Protein AF-A0AAN7ZZ40-F1 (afdb_monomer)

Solvent-accessible surface area (backbone atoms only — not comparable to full-atom values): 10296 Å² total; per-residue (Å²): 140,83,84,83,82,80,82,80,81,88,76,92,77,90,77,89,80,88,89,86,89,84,90,88,88,93,82,86,87,86,84,88,85,86,69,95,76,79,75,85,77,82,70,74,77,76,71,78,56,63,68,70,60,44,82,35,76,68,32,42,53,50,50,56,53,45,51,53,36,37,75,71,67,75,46,57,69,73,56,49,53,54,51,52,55,50,46,38,56,46,53,59,51,48,47,68,72,72,56,79,85,50,74,47,75,50,60,44,80,71,51,74,50,78,57,95,69,31,39,37,39,34,31,31,60,30,39,38,34,36,64,86,79,63,49,73,51,76,42,69,66,47,78,49,79,45,68,74,81,77,78,74,82,84,131

Mean predicted aligned error: 14.81 Å

Secondary structure (DSSP, 8-state):
----------------------------SS--SS-TT-------------GGGGGSHHHHHHHHHHHHHHHTTSS-HHHHHHHHHHHHHHHHHHHHHH----EEEEEEEEEEEEETTEEEEEEEEEEEEETTT--EEEEEEEEEEEEPP-PPPP-

InterPro domains:
  IPR003194 Transcription initiation factor IIA, gamma subunit [PTHR10966] (49-152)
  IPR009083 Transcription factor IIA, alpha-helical domain [G3DSA:1.10.287.190] (45-100)
  IPR009088 Transcription factor IIA, beta-barrel [G3DSA:2.30.18.10] (101-154)
  IPR009088 Transcription factor IIA, beta-barrel [SSF50784] (98-150)
  IPR015871 Transcription initiation factor IIA, gamma subunit, C-terminal [PF02751] (106-149)
  IPR015871 Transcription initiation factor IIA, gamma subunit, C-terminal [cd10014] (103-150)
  IPR015872 Transcription initiation factor IIA, gamma subunit, N-terminal [PF02268] (49-95)
  IPR015872 Transcription initiation factor IIA, gamma subunit, N-terminal [cd10145] (50-95)

Foldseek 3Di:
DDDDPDDDFDDDDDDDDDDDDDDDDDDPDPDPDDDPPPDDDPPVPCPVQDLVCLPPPVNVVLLVVVVVCVVVVNDDPVVSVVVSVVVSVVVVVCCVPPPPKDKDKDFAWDDWDDDPQKIKTKTAFMWIATPPPRDIDTDGIDIDIDHDDDDDPDD

Organism: NCBI:txid574655

Nearest PDB structures (foldseek):
  7zwc-assembly1_V  TM=9.888E-01  e=1.581E-12  Homo sapiens
  5fmf-assembly1_O  TM=9.760E-01  e=1.152E-11  Saccharomyces cerevisiae
  7oha-assembly1_M  TM=9.210E-01  e=2.941E-12  Saccharomyces cerevisiae
  6gym-assembly1_V  TM=9.704E-01  e=2.580E-11  Saccharomyces cerevisiae S288C
  5m4s-assembly1_A  TM=9.477E-01  e=1.378E-10  Homo sapiens

Structure (mmCIF, N/CA/C/O backbone):
data_AF-A0AAN7ZZ40-F1
#
_entry.id   AF-A0AAN7ZZ40-F1
#
loop_
_atom_site.group_PDB
_atom_site.id
_atom_site.type_symbol
_atom_site.label_atom_id
_atom_site.label_alt_id
_atom_site.label_comp_id
_atom_site.label_asym_id
_atom_site.label_entity_id
_atom_site.label_seq_id
_atom_site.pdbx_PDB_ins_code
_atom_site.Cartn_x
_atom_site.Cartn_y
_atom_site.Cartn_z
_atom_site.occupancy
_atom_site.B_iso_or_equiv
_atom_site.auth_seq_id
_atom_site.auth_comp_id
_atom_site.auth_asym_id
_atom_site.auth_atom_id
_atom_site.pdbx_PDB_model_num
ATOM 1 N N . MET A 1 1 ? 3.151 -7.382 -39.491 1.00 32.84 1 MET A N 1
ATOM 2 C CA . MET A 1 1 ? 4.551 -7.0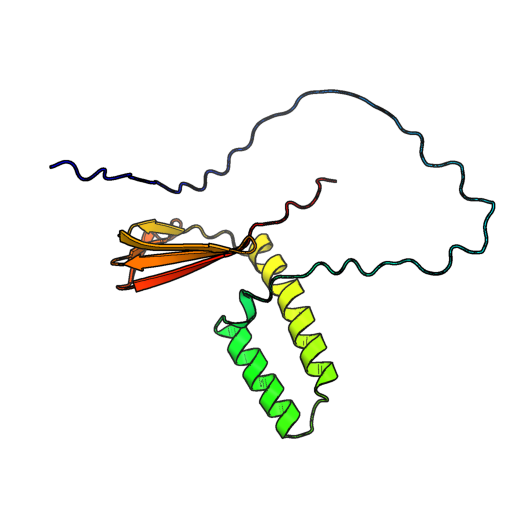16 -39.176 1.00 32.84 1 MET A CA 1
ATOM 3 C C . MET A 1 1 ? 4.565 -5.642 -38.528 1.00 32.84 1 MET A C 1
ATOM 5 O O . MET A 1 1 ? 3.748 -4.818 -38.912 1.00 32.84 1 MET A O 1
ATOM 9 N N . SER A 1 2 ? 5.487 -5.457 -37.579 1.00 24.80 2 SER A N 1
ATOM 10 C CA . SER A 1 2 ? 5.754 -4.272 -36.743 1.00 24.80 2 SER A CA 1
ATOM 11 C C . SER A 1 2 ? 4.953 -4.165 -35.442 1.00 24.80 2 SER A C 1
ATOM 13 O O . SER A 1 2 ? 3.962 -3.451 -35.340 1.00 24.80 2 SER A O 1
ATOM 15 N N . ALA A 1 3 ? 5.449 -4.876 -34.424 1.00 26.08 3 ALA A N 1
ATOM 16 C CA . ALA A 1 3 ? 5.216 -4.547 -33.024 1.00 26.08 3 ALA A CA 1
ATOM 17 C C . ALA A 1 3 ? 6.083 -3.331 -32.661 1.00 26.08 3 ALA A C 1
ATOM 19 O O . ALA A 1 3 ? 7.304 -3.365 -32.821 1.00 26.08 3 ALA A O 1
ATOM 20 N N . VAL A 1 4 ? 5.451 -2.253 -32.200 1.00 26.00 4 VAL A N 1
ATOM 21 C CA . VAL A 1 4 ? 6.141 -1.095 -31.623 1.00 26.00 4 VAL A CA 1
ATOM 22 C C . VAL A 1 4 ? 6.429 -1.429 -30.161 1.00 26.00 4 VAL A C 1
ATOM 24 O O . VAL A 1 4 ? 5.556 -1.333 -29.303 1.00 26.00 4 VAL A O 1
ATOM 27 N N . THR A 1 5 ? 7.650 -1.881 -29.882 1.00 30.62 5 THR A N 1
ATOM 28 C CA . THR A 1 5 ? 8.144 -2.074 -28.514 1.00 30.62 5 THR A CA 1
ATOM 29 C C . THR A 1 5 ? 8.561 -0.716 -27.955 1.00 30.62 5 THR A C 1
ATOM 31 O O . THR A 1 5 ? 9.693 -0.274 -28.152 1.00 30.62 5 THR A O 1
ATOM 34 N N . SER A 1 6 ? 7.647 -0.032 -27.270 1.00 29.17 6 SER A N 1
ATOM 35 C CA . SER A 1 6 ? 7.977 1.174 -26.505 1.00 29.17 6 SER A CA 1
ATOM 36 C C . SER A 1 6 ? 8.662 0.773 -25.200 1.00 29.17 6 SER A C 1
ATOM 38 O O . SER A 1 6 ? 8.032 0.283 -24.266 1.00 29.17 6 SER A O 1
ATOM 40 N N . ASN A 1 7 ? 9.980 0.949 -25.157 1.00 25.70 7 ASN A N 1
ATOM 41 C CA . ASN A 1 7 ? 10.806 0.735 -23.976 1.00 25.70 7 ASN A CA 1
ATOM 42 C C . ASN A 1 7 ? 10.696 1.983 -23.078 1.00 25.70 7 ASN A C 1
ATOM 44 O O . ASN A 1 7 ? 11.373 2.981 -23.321 1.00 25.70 7 ASN A O 1
ATOM 48 N N . THR A 1 8 ? 9.819 1.969 -22.072 1.00 29.05 8 THR A N 1
ATOM 49 C CA . THR A 1 8 ? 9.711 3.077 -21.108 1.00 29.05 8 THR A CA 1
ATOM 50 C C . THR A 1 8 ? 10.537 2.759 -19.865 1.00 29.05 8 THR A C 1
ATOM 52 O O . THR A 1 8 ? 10.114 2.018 -18.982 1.00 29.05 8 THR A O 1
ATOM 55 N N . THR A 1 9 ? 11.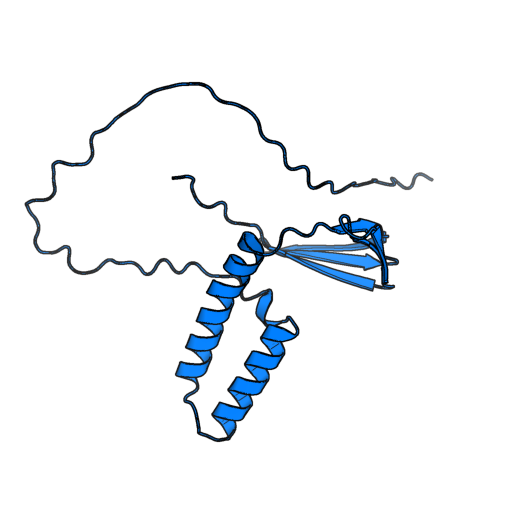740 3.328 -19.807 1.00 24.27 9 THR A N 1
ATOM 56 C CA . THR A 1 9 ? 12.583 3.350 -18.607 1.00 24.27 9 THR A CA 1
ATOM 57 C C . THR A 1 9 ? 12.040 4.406 -17.646 1.00 24.27 9 THR A C 1
ATOM 59 O O . THR A 1 9 ? 12.105 5.596 -17.942 1.00 24.27 9 THR A O 1
ATOM 62 N N . ILE A 1 10 ? 11.516 3.990 -16.492 1.00 30.69 10 ILE A N 1
ATOM 63 C CA . ILE A 1 10 ? 11.193 4.909 -15.394 1.00 30.69 10 ILE A CA 1
ATOM 64 C C . ILE A 1 10 ? 12.446 5.021 -14.522 1.00 30.69 10 ILE A C 1
ATOM 66 O O . ILE A 1 10 ? 12.765 4.117 -13.753 1.00 30.69 10 ILE A O 1
ATOM 70 N N . THR A 1 11 ? 13.184 6.116 -14.689 1.00 25.45 11 THR A N 1
ATOM 71 C CA . THR A 1 11 ? 14.347 6.471 -13.863 1.00 25.45 11 THR A CA 1
ATOM 72 C C . THR A 1 11 ? 13.936 7.580 -12.904 1.00 25.45 11 THR A C 1
ATOM 74 O O . THR A 1 11 ? 13.571 8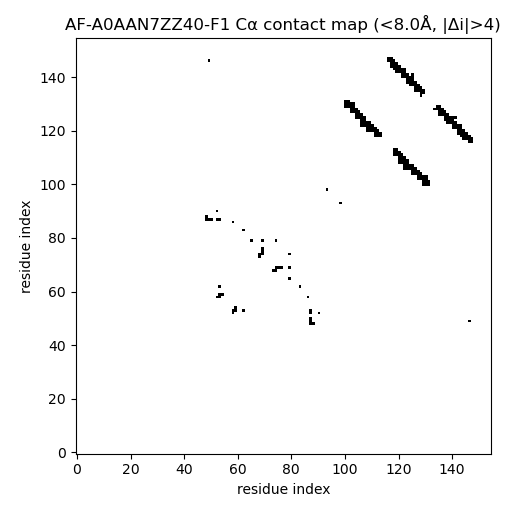.666 -13.346 1.00 25.45 11 THR A O 1
ATOM 77 N N . SER A 1 12 ? 14.004 7.334 -11.596 1.00 25.95 12 SER A N 1
ATOM 78 C CA . SER A 1 12 ? 13.902 8.393 -10.587 1.00 25.95 12 SER A CA 1
ATOM 79 C C . SER A 1 12 ? 15.277 9.032 -10.410 1.00 25.95 12 SER A C 1
ATOM 81 O O . SER A 1 12 ? 16.127 8.512 -9.687 1.00 25.95 12 SER A O 1
ATOM 83 N N . THR A 1 13 ? 15.513 10.142 -11.104 1.00 26.33 13 THR A N 1
ATOM 84 C CA . THR A 1 13 ? 16.747 10.923 -10.978 1.00 26.33 13 THR A CA 1
ATOM 85 C C . THR A 1 13 ? 16.510 12.068 -9.998 1.00 26.33 13 THR A C 1
ATOM 87 O O . THR A 1 13 ? 15.728 12.972 -10.269 1.00 26.33 13 THR A O 1
ATOM 90 N N . SER A 1 14 ? 17.188 12.037 -8.852 1.00 37.28 14 SER A N 1
ATOM 91 C CA . SER A 1 14 ? 17.341 13.197 -7.974 1.00 37.28 14 SER A CA 1
ATOM 92 C C . SER A 1 14 ? 18.378 14.134 -8.595 1.00 37.28 14 SER A C 1
ATOM 94 O O . SER A 1 14 ? 19.558 13.779 -8.639 1.00 37.28 14 SER A O 1
ATOM 96 N N . ALA A 1 15 ? 17.959 15.297 -9.089 1.00 28.67 15 ALA A N 1
ATOM 97 C CA . ALA A 1 15 ? 18.863 16.314 -9.614 1.00 28.67 15 ALA A CA 1
ATOM 98 C C . ALA A 1 15 ? 18.673 17.631 -8.853 1.00 28.67 15 ALA A C 1
ATOM 100 O O . ALA A 1 15 ? 17.605 18.234 -8.880 1.00 28.67 15 ALA A O 1
ATOM 101 N N . ALA A 1 16 ? 19.739 18.035 -8.166 1.00 30.39 16 ALA A N 1
ATOM 102 C CA . ALA A 1 16 ? 19.963 19.379 -7.665 1.00 30.39 16 ALA A CA 1
ATOM 103 C C . ALA A 1 16 ? 20.441 20.290 -8.814 1.00 30.39 16 ALA A C 1
ATOM 105 O O . ALA A 1 16 ? 21.284 19.868 -9.605 1.00 30.39 16 ALA A O 1
ATOM 106 N N . ALA A 1 17 ? 19.942 21.528 -8.879 1.00 27.30 17 ALA A N 1
ATOM 107 C CA . ALA A 1 17 ? 20.514 22.652 -9.635 1.00 27.30 17 ALA A CA 1
ATOM 108 C C . ALA A 1 17 ? 19.975 23.959 -9.008 1.00 27.30 17 ALA A C 1
ATOM 110 O O . ALA A 1 17 ? 18.766 24.122 -8.910 1.00 27.30 17 ALA A O 1
ATOM 111 N N . THR A 1 18 ? 20.788 24.712 -8.262 1.00 25.30 18 THR A N 1
ATOM 112 C CA . THR A 1 18 ? 21.581 25.898 -8.671 1.00 25.30 18 THR A CA 1
ATOM 113 C C . THR A 1 18 ? 20.749 27.183 -8.823 1.00 25.30 18 THR A C 1
ATOM 115 O O . THR A 1 18 ? 19.817 27.252 -9.612 1.00 25.30 18 THR A O 1
ATOM 118 N N . ALA A 1 19 ? 21.137 28.189 -8.032 1.00 28.61 19 ALA A N 1
ATOM 119 C CA . ALA A 1 19 ? 20.541 29.513 -7.829 1.00 28.61 19 ALA A CA 1
ATOM 120 C C . ALA A 1 19 ? 20.573 30.463 -9.046 1.00 28.61 19 ALA A C 1
ATOM 122 O O . ALA A 1 19 ? 21.521 30.371 -9.822 1.00 28.61 19 ALA A O 1
ATOM 123 N N . LEU A 1 20 ? 19.624 31.421 -9.123 1.00 24.30 20 LEU A N 1
ATOM 124 C CA . LEU A 1 20 ? 19.858 32.885 -9.240 1.00 24.30 20 LEU A CA 1
ATOM 125 C C . LEU A 1 20 ? 18.541 33.719 -9.329 1.00 24.30 20 LEU A C 1
ATOM 127 O O . LEU A 1 20 ? 17.686 33.425 -10.155 1.00 24.30 20 LEU A O 1
ATOM 131 N N . ASP A 1 21 ? 18.465 34.774 -8.501 1.00 24.72 21 ASP A N 1
ATOM 132 C CA . ASP A 1 21 ? 17.850 36.120 -8.649 1.00 24.72 21 ASP A CA 1
ATOM 133 C C . ASP A 1 21 ? 16.358 36.384 -9.005 1.00 24.72 21 ASP A C 1
ATOM 135 O O . ASP A 1 21 ? 15.906 36.147 -10.120 1.00 24.72 21 ASP A O 1
ATOM 139 N N . ALA A 1 22 ? 15.651 37.080 -8.083 1.00 28.42 22 ALA A N 1
ATOM 140 C CA . ALA A 1 22 ? 15.204 38.498 -8.194 1.00 28.42 22 ALA A CA 1
ATOM 141 C C . ALA A 1 22 ? 13.760 38.834 -7.695 1.00 28.42 22 ALA A C 1
ATOM 143 O O . ALA A 1 22 ? 12.773 38.553 -8.360 1.00 28.42 22 ALA A O 1
ATOM 144 N N . VAL A 1 23 ? 13.702 39.559 -6.559 1.00 31.58 23 VAL A N 1
ATOM 145 C CA . VAL A 1 23 ? 12.862 40.741 -6.197 1.00 31.58 23 VAL A CA 1
ATOM 146 C C . VAL A 1 23 ? 11.319 40.717 -6.347 1.00 31.58 23 VAL A C 1
ATOM 148 O O . VAL A 1 23 ? 10.800 40.740 -7.456 1.00 31.58 23 VAL A O 1
ATOM 151 N N . GLY A 1 24 ? 10.591 40.964 -5.235 1.00 26.64 24 GLY A N 1
ATOM 152 C CA . GLY A 1 24 ? 9.354 41.773 -5.289 1.00 26.64 24 GLY A CA 1
ATOM 153 C C . GLY A 1 24 ? 8.274 41.600 -4.201 1.00 26.64 24 GLY A C 1
ATOM 154 O O . GLY A 1 24 ? 7.468 40.685 -4.271 1.00 26.64 24 GLY A O 1
ATOM 155 N N . SER A 1 25 ? 8.145 42.628 -3.349 1.00 28.70 25 SER A N 1
ATOM 156 C CA . SER A 1 25 ? 6.895 43.161 -2.754 1.00 28.70 25 SER A CA 1
ATOM 157 C C . SER A 1 25 ? 6.386 42.647 -1.389 1.00 28.70 25 SER A C 1
ATOM 159 O O . SER A 1 25 ? 5.617 41.697 -1.268 1.00 28.70 25 SER A O 1
ATOM 161 N N . THR A 1 26 ? 6.737 43.404 -0.344 1.00 36.22 26 THR A N 1
ATOM 162 C CA . THR A 1 26 ? 6.158 43.409 1.009 1.00 36.22 26 THR A CA 1
ATOM 163 C C . THR A 1 26 ? 5.024 44.445 1.094 1.00 36.22 26 THR A C 1
ATOM 165 O O . THR A 1 26 ? 5.309 45.638 1.200 1.00 36.22 26 THR A O 1
ATOM 168 N N . ALA A 1 27 ? 3.749 44.039 1.048 1.00 32.66 27 ALA A N 1
ATOM 169 C CA . ALA A 1 27 ? 2.629 44.999 1.099 1.00 32.66 27 ALA A CA 1
ATOM 170 C C . ALA A 1 27 ? 1.340 44.509 1.798 1.00 32.66 27 ALA A C 1
ATOM 172 O O . ALA A 1 27 ? 0.277 45.064 1.551 1.00 32.66 27 ALA A O 1
ATOM 173 N N . ALA A 1 28 ? 1.389 43.502 2.679 1.00 35.22 28 ALA A N 1
ATOM 174 C CA . ALA A 1 28 ? 0.164 42.907 3.247 1.00 35.22 28 ALA A CA 1
ATOM 175 C C . ALA A 1 28 ? 0.068 42.907 4.787 1.00 35.22 28 ALA A C 1
ATOM 177 O O . ALA A 1 28 ? -0.607 42.051 5.348 1.00 35.22 28 ALA A O 1
ATOM 178 N N . LEU A 1 29 ? 0.735 43.832 5.493 1.00 38.28 29 LEU A N 1
ATOM 179 C CA . LEU A 1 29 ? 0.788 43.814 6.969 1.00 38.28 29 LEU A CA 1
ATOM 180 C C . LEU A 1 29 ? 0.082 44.972 7.699 1.00 38.28 29 LEU A C 1
ATOM 182 O O . LEU A 1 29 ? 0.249 45.078 8.909 1.00 38.28 29 LEU A O 1
ATOM 186 N N . VAL A 1 30 ? -0.711 45.833 7.043 1.00 42.34 30 VAL A N 1
ATOM 187 C CA . VAL A 1 30 ?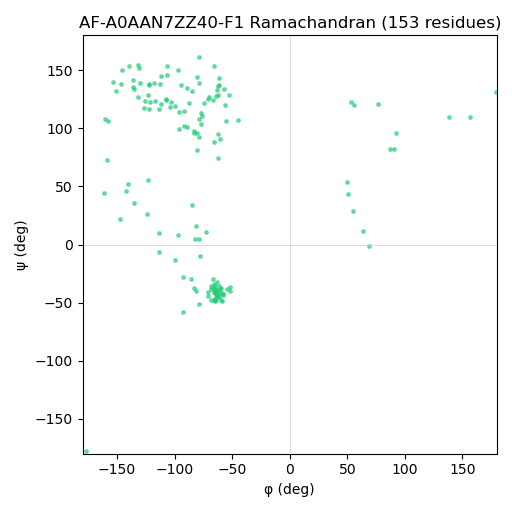 -1.210 47.058 7.720 1.00 42.34 30 VAL A CA 1
ATOM 188 C C . VAL A 1 30 ? -2.697 47.377 7.522 1.00 42.34 30 VAL A C 1
ATOM 190 O O . VAL A 1 30 ? -3.052 48.546 7.478 1.00 42.34 30 VAL A O 1
ATOM 193 N N . ASP A 1 31 ? -3.598 46.390 7.455 1.00 33.72 31 ASP A N 1
ATOM 194 C CA . ASP A 1 31 ? -5.040 46.725 7.441 1.00 33.72 31 ASP A CA 1
ATOM 195 C C . ASP A 1 31 ? -5.944 45.763 8.228 1.00 33.72 31 ASP A C 1
ATOM 197 O O . ASP A 1 31 ? -6.988 45.311 7.768 1.00 33.72 31 ASP A O 1
ATOM 201 N N . THR A 1 32 ? -5.539 45.399 9.448 1.00 43.69 32 THR A N 1
ATOM 202 C CA . THR A 1 32 ? -6.319 44.487 10.311 1.00 43.69 32 THR A CA 1
ATOM 203 C C . THR A 1 32 ? -6.652 45.101 11.667 1.00 43.69 32 THR A C 1
ATOM 205 O O . THR A 1 32 ? -6.357 44.521 12.707 1.00 43.69 32 THR A O 1
ATOM 208 N N . LEU A 1 33 ? -7.292 46.273 11.679 1.00 38.81 33 LEU A N 1
ATOM 209 C CA . LEU A 1 33 ? -7.896 46.839 12.894 1.00 38.81 33 LEU A CA 1
ATOM 210 C C . LEU A 1 33 ? -9.245 47.523 12.622 1.00 38.81 33 LEU A C 1
ATOM 212 O O . LEU A 1 33 ? -9.424 48.663 13.022 1.00 38.81 33 LEU A O 1
ATOM 216 N N . GLN A 1 34 ? -10.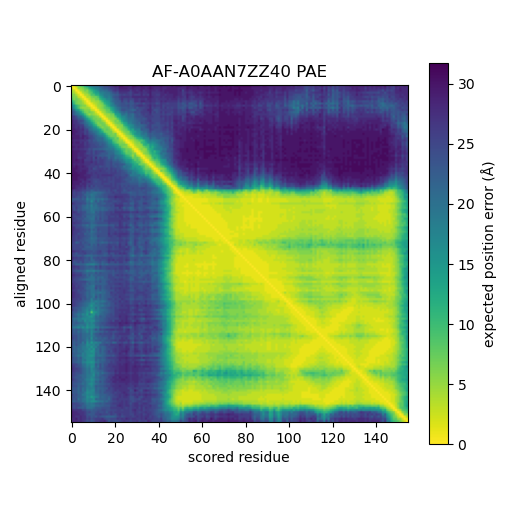206 46.851 11.969 1.00 38.78 34 GLN A N 1
ATOM 217 C CA . GLN A 1 34 ? -11.588 47.368 11.920 1.00 38.78 34 GLN A CA 1
ATOM 218 C C . GLN A 1 34 ? -12.670 46.325 11.546 1.00 38.78 34 GLN A C 1
ATOM 220 O O . GLN A 1 34 ? -13.546 46.629 10.743 1.00 38.78 34 GLN A O 1
ATOM 225 N N . ASN A 1 35 ? -12.672 45.092 12.083 1.00 38.66 35 ASN A N 1
ATOM 226 C CA . ASN A 1 35 ? -13.891 44.256 12.013 1.00 38.66 35 ASN A CA 1
ATOM 227 C C . ASN A 1 35 ? -13.933 43.107 13.051 1.00 38.66 35 ASN A C 1
ATOM 229 O O . ASN A 1 35 ? -13.230 42.111 12.879 1.00 38.66 35 ASN A O 1
ATOM 233 N N . PRO A 1 36 ? -14.779 43.170 14.098 1.00 39.00 36 PRO A N 1
ATOM 234 C CA . PRO A 1 36 ? -14.892 42.104 15.098 1.00 39.00 36 PRO A CA 1
ATOM 235 C C . PRO A 1 36 ? -15.775 40.905 14.680 1.00 39.00 36 PRO A C 1
ATOM 237 O O . PRO A 1 36 ? -16.129 40.093 15.528 1.00 39.00 36 PRO A O 1
ATOM 240 N N . SER A 1 37 ? -16.111 40.737 13.394 1.00 36.81 37 SER A N 1
ATOM 241 C CA . SER A 1 37 ? -16.862 39.565 12.892 1.00 36.81 37 SER A CA 1
ATOM 242 C C . SER A 1 37 ? -15.999 38.443 12.282 1.00 36.81 37 SER A C 1
ATOM 244 O O . SER A 1 37 ? -16.535 37.457 11.788 1.00 36.81 37 SER A O 1
ATOM 246 N N . ALA A 1 38 ? -14.667 38.513 12.385 1.00 36.53 38 ALA A N 1
ATOM 247 C CA . ALA A 1 38 ? -13.748 37.475 11.894 1.00 36.53 38 ALA A CA 1
ATOM 248 C C . ALA A 1 38 ? -13.506 36.317 12.893 1.00 36.53 38 ALA A C 1
A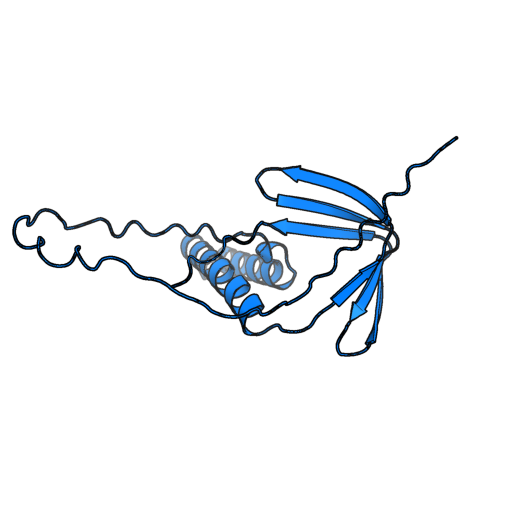TOM 250 O O . ALA A 1 38 ? -12.411 35.756 12.955 1.00 36.53 38 ALA A O 1
ATOM 251 N N . ILE A 1 39 ? -14.510 35.941 13.693 1.00 44.50 39 ILE A N 1
ATOM 252 C CA . ILE A 1 39 ? -14.475 34.672 14.431 1.00 44.50 39 ILE A CA 1
ATOM 253 C C . ILE A 1 39 ? -15.047 33.612 13.496 1.00 44.50 39 ILE A C 1
ATOM 255 O O . ILE A 1 39 ? -16.206 33.699 13.104 1.00 44.50 39 ILE A O 1
ATOM 259 N N . THR A 1 40 ? -14.254 32.579 13.215 1.00 43.72 40 THR A N 1
ATOM 260 C CA . THR A 1 40 ? -14.612 31.394 12.412 1.00 43.72 40 THR A CA 1
ATOM 261 C C . THR A 1 40 ? -14.327 31.534 10.922 1.00 43.72 40 THR A C 1
ATOM 263 O O . THR A 1 40 ? -15.224 31.755 10.123 1.00 43.72 40 THR A O 1
ATOM 266 N N . THR A 1 41 ? -13.075 31.293 10.533 1.00 34.94 41 THR A N 1
ATOM 267 C CA . THR A 1 41 ? -12.739 30.365 9.436 1.00 34.94 41 THR A CA 1
ATOM 268 C C . THR A 1 41 ? -11.282 29.937 9.623 1.00 34.94 41 THR A C 1
ATOM 270 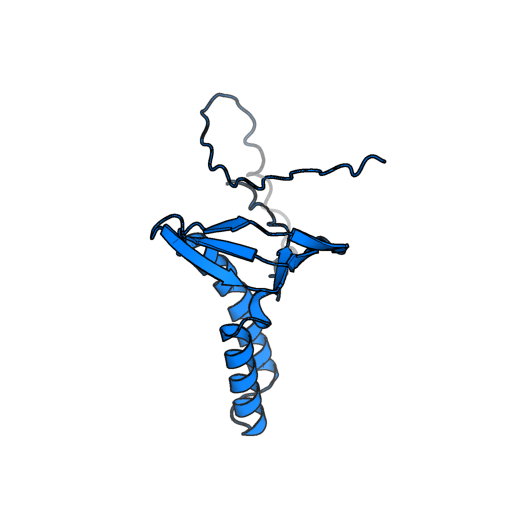O O . THR A 1 41 ? -10.389 30.333 8.886 1.00 34.94 41 THR A O 1
ATOM 273 N N . MET A 1 42 ? -11.020 29.089 10.621 1.00 35.81 42 MET A N 1
ATOM 274 C CA . MET A 1 42 ? -10.040 28.032 10.380 1.00 35.81 42 MET A CA 1
ATOM 275 C C . MET A 1 42 ? -10.807 26.959 9.622 1.00 35.81 42 MET A C 1
ATOM 277 O O . MET A 1 42 ? -11.345 26.027 10.216 1.00 35.81 42 MET A O 1
ATOM 281 N N . ALA A 1 43 ? -10.956 27.164 8.310 1.00 32.81 43 ALA A N 1
ATOM 282 C CA . ALA A 1 43 ? -11.305 26.076 7.421 1.00 32.81 43 ALA A CA 1
ATOM 283 C C . ALA A 1 43 ? -10.228 25.028 7.665 1.00 32.81 43 ALA A C 1
ATOM 285 O O . ALA A 1 43 ? -9.063 25.232 7.326 1.00 32.81 43 ALA A O 1
ATOM 286 N N . ASN A 1 44 ? -10.625 23.967 8.365 1.00 36.34 44 ASN A N 1
ATOM 287 C CA . ASN A 1 44 ? -9.885 22.734 8.463 1.00 36.34 44 ASN A CA 1
ATOM 288 C C . ASN A 1 44 ? -9.450 22.449 7.031 1.00 36.34 44 ASN A C 1
ATOM 290 O O . ASN A 1 44 ? -10.300 22.205 6.169 1.00 36.34 44 ASN A O 1
ATOM 294 N N . ALA A 1 45 ? -8.163 22.627 6.739 1.00 36.97 45 ALA A N 1
ATOM 295 C CA . ALA A 1 45 ? -7.632 22.154 5.488 1.00 36.97 45 ALA A CA 1
ATOM 296 C C . ALA A 1 45 ? -7.854 20.650 5.586 1.00 36.97 45 ALA A C 1
ATOM 298 O O . ALA A 1 45 ? -7.076 19.952 6.234 1.00 36.97 45 ALA A O 1
ATOM 299 N N . ASN A 1 46 ? -8.966 20.177 5.019 1.00 41.47 46 ASN A N 1
ATOM 300 C CA . ASN A 1 46 ? -9.180 18.792 4.662 1.00 41.47 46 ASN A CA 1
ATOM 301 C C . ASN A 1 46 ? -8.101 18.507 3.623 1.00 41.47 46 ASN A C 1
ATOM 303 O O . ASN A 1 46 ? -8.327 18.494 2.415 1.00 41.47 46 ASN A O 1
ATOM 307 N N . GLN A 1 47 ? -6.874 18.370 4.114 1.00 50.62 47 GLN A N 1
ATOM 308 C CA . GLN A 1 47 ? -5.834 17.632 3.462 1.00 50.62 47 GLN A CA 1
ATOM 309 C C . GLN A 1 47 ? -6.436 16.238 3.408 1.00 50.62 47 GLN A C 1
ATOM 311 O O . GLN A 1 47 ? -6.406 15.498 4.386 1.00 50.62 47 GLN A O 1
ATOM 316 N N . ASN A 1 48 ? -7.149 15.946 2.322 1.00 59.28 48 ASN A N 1
ATOM 317 C CA . ASN A 1 48 ? -7.636 14.610 2.046 1.00 59.28 48 ASN A CA 1
ATOM 318 C C . ASN A 1 48 ? -6.384 13.768 1.821 1.00 59.28 48 ASN A C 1
ATOM 320 O O . ASN A 1 48 ? -5.867 13.681 0.707 1.00 59.28 48 ASN A O 1
ATOM 324 N N . PHE A 1 49 ? -5.848 13.232 2.914 1.00 74.38 49 PHE A N 1
ATOM 325 C CA . PHE A 1 49 ? -4.798 12.238 2.867 1.00 74.38 49 PHE A CA 1
ATOM 326 C C . PHE A 1 49 ? -5.364 11.026 2.146 1.00 74.38 49 PHE A C 1
ATOM 328 O O . PHE A 1 49 ? -6.514 10.636 2.356 1.00 74.38 49 PHE A O 1
ATOM 335 N N . TYR A 1 50 ? -4.571 10.461 1.244 1.00 82.25 50 TYR A N 1
ATOM 336 C CA . TYR A 1 50 ? -4.997 9.267 0.542 1.00 82.25 50 TYR A CA 1
ATOM 337 C C . TYR A 1 50 ? -5.158 8.127 1.547 1.00 82.25 50 TYR A C 1
ATOM 339 O O . TYR A 1 50 ? -4.206 7.762 2.233 1.00 82.25 50 TYR A O 1
ATOM 347 N N . GLU A 1 51 ? -6.320 7.481 1.534 1.00 89.38 51 GLU A N 1
ATOM 348 C CA . GLU A 1 51 ? -6.563 6.235 2.274 1.00 89.38 51 GLU A CA 1
ATOM 349 C C . GLU A 1 51 ? -5.845 5.025 1.631 1.00 89.38 51 GLU A C 1
ATOM 351 O O . GLU A 1 51 ? -6.067 3.875 2.005 1.00 89.38 51 GLU A O 1
ATOM 356 N N . LEU A 1 52 ? -4.954 5.276 0.659 1.00 89.88 52 LEU A N 1
ATOM 357 C CA . LEU A 1 52 ? -4.186 4.280 -0.091 1.00 89.88 52 LEU A CA 1
ATOM 358 C C . LEU A 1 52 ? -3.449 3.302 0.831 1.00 89.88 52 LEU A C 1
ATOM 360 O O . LEU A 1 52 ? -3.389 2.107 0.555 1.00 89.88 52 LEU A O 1
ATOM 364 N N . TYR A 1 53 ? -2.890 3.801 1.935 1.00 93.38 53 TYR A N 1
ATOM 365 C CA . TYR A 1 53 ? -2.098 2.977 2.843 1.00 93.38 53 TYR A CA 1
ATOM 366 C C . TYR A 1 53 ? -2.947 2.087 3.756 1.00 93.38 53 TYR A C 1
ATOM 368 O O . TYR A 1 53 ? -2.397 1.182 4.384 1.00 93.38 53 TYR A O 1
ATOM 376 N N . ARG A 1 54 ? -4.274 2.262 3.810 1.00 94.69 54 ARG A N 1
ATOM 377 C CA . ARG A 1 54 ? -5.148 1.399 4.618 1.00 94.69 54 ARG A CA 1
ATOM 378 C C . ARG A 1 54 ? -5.194 -0.038 4.098 1.00 94.69 54 ARG A C 1
ATOM 380 O O . ARG A 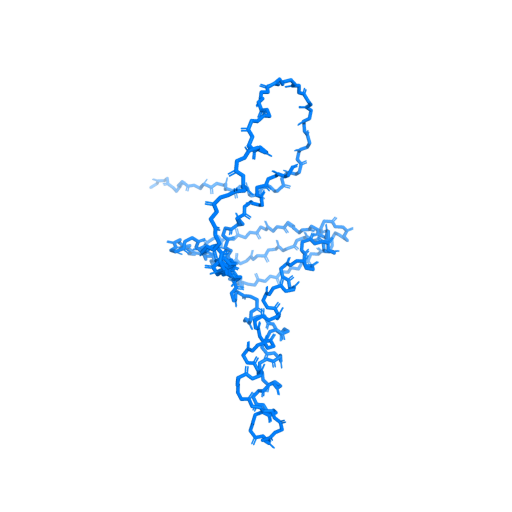1 54 ? -5.299 -0.953 4.898 1.00 94.69 54 ARG A O 1
ATOM 387 N N . SER A 1 55 ? -5.014 -0.251 2.790 1.00 92.38 55 SER A N 1
ATOM 388 C CA . SER A 1 55 ? -4.944 -1.595 2.192 1.00 92.38 55 SER A CA 1
ATOM 389 C C . SER A 1 55 ? -3.565 -2.262 2.303 1.00 92.38 55 SER A C 1
ATOM 391 O O . SER A 1 55 ? -3.334 -3.306 1.696 1.00 92.38 55 SER A O 1
ATOM 393 N N . THR A 1 56 ? -2.607 -1.640 2.995 1.00 95.50 56 THR A N 1
ATOM 394 C CA . THR A 1 56 ? -1.319 -2.281 3.303 1.00 95.50 56 THR A CA 1
ATOM 395 C C . THR A 1 56 ? -1.477 -3.240 4.476 1.00 95.50 56 THR A C 1
ATOM 397 O O . THR A 1 56 ? -2.410 -3.099 5.261 1.00 95.50 56 THR A O 1
ATOM 400 N N . SER A 1 57 ? -0.544 -4.178 4.661 1.00 96.06 57 SER A N 1
ATOM 401 C CA . SER A 1 57 ? -0.618 -5.137 5.773 1.00 96.06 57 SER A CA 1
ATOM 402 C C . SER A 1 57 ? -0.744 -4.459 7.143 1.00 96.06 57 SER A C 1
ATOM 404 O O . SER A 1 57 ? -1.501 -4.928 7.986 1.00 96.06 57 SER A O 1
ATOM 406 N N . ILE A 1 58 ? -0.051 -3.333 7.360 1.00 96.31 58 ILE A N 1
ATOM 407 C CA . ILE A 1 58 ? -0.145 -2.565 8.611 1.00 96.31 58 ILE A CA 1
ATOM 408 C C . ILE A 1 58 ? -1.498 -1.856 8.756 1.00 96.31 58 ILE A C 1
ATOM 410 O O . ILE A 1 58 ? -2.077 -1.878 9.838 1.00 96.31 58 ILE A O 1
ATOM 414 N N . GLY A 1 59 ? -2.020 -1.276 7.670 1.00 96.19 59 GLY A N 1
ATOM 415 C CA . GLY A 1 59 ? -3.332 -0.628 7.657 1.00 96.19 59 GLY A CA 1
ATOM 416 C C . GLY A 1 59 ? -4.472 -1.620 7.896 1.00 96.19 59 GLY A C 1
ATOM 417 O O . GLY A 1 59 ? -5.356 -1.343 8.702 1.00 96.19 59 GLY A O 1
ATOM 418 N N . GLN A 1 60 ? -4.398 -2.800 7.275 1.00 96.44 60 GLN A N 1
ATOM 419 C CA . GLN A 1 60 ? -5.375 -3.872 7.455 1.00 96.44 60 GLN A CA 1
ATOM 420 C C . GLN A 1 60 ? -5.345 -4.410 8.887 1.00 96.44 60 GLN A C 1
ATOM 422 O O . GLN A 1 60 ? -6.381 -4.471 9.533 1.00 96.44 60 GLN A O 1
ATOM 427 N N . THR A 1 61 ? -4.154 -4.700 9.421 1.00 97.69 61 THR A N 1
ATOM 428 C CA . THR A 1 61 ? -4.012 -5.186 10.806 1.00 97.69 61 THR A CA 1
ATOM 429 C C . THR A 1 61 ? -4.553 -4.168 11.815 1.00 97.69 61 THR A C 1
ATOM 431 O O . THR A 1 61 ? -5.180 -4.545 12.806 1.00 97.69 61 THR A O 1
ATOM 434 N N . LEU A 1 62 ? -4.339 -2.868 11.572 1.00 97.56 62 LEU A N 1
ATOM 435 C CA . LEU A 1 62 ? -4.908 -1.805 12.401 1.00 97.56 62 LEU A CA 1
ATOM 436 C C . LEU A 1 62 ? -6.440 -1.793 12.327 1.00 97.56 62 LEU A C 1
ATOM 438 O O . LEU A 1 62 ? -7.082 -1.738 13.374 1.00 97.56 62 LEU A O 1
ATOM 442 N N . ALA A 1 63 ? -7.017 -1.857 11.124 1.00 96.44 63 ALA A N 1
ATOM 443 C CA . ALA A 1 63 ? -8.465 -1.899 10.935 1.00 96.44 63 ALA A CA 1
ATOM 444 C C . ALA A 1 63 ? -9.090 -3.116 11.636 1.00 96.44 63 ALA A C 1
ATOM 446 O O . ALA A 1 63 ? -10.005 -2.944 12.436 1.00 96.44 63 ALA A O 1
ATOM 447 N N . ASP A 1 64 ? -8.514 -4.304 11.440 1.00 97.50 64 ASP A N 1
ATOM 448 C CA . ASP A 1 64 ? -8.973 -5.546 12.070 1.00 97.50 64 ASP A CA 1
ATOM 449 C C . ASP A 1 64 ? -8.937 -5.440 13.609 1.00 97.50 64 ASP A C 1
ATOM 451 O O . ASP A 1 64 ? -9.885 -5.820 14.298 1.00 97.50 64 ASP A O 1
ATOM 455 N N . THR A 1 65 ? -7.871 -4.848 14.164 1.00 97.81 65 THR A N 1
ATOM 456 C CA . THR A 1 65 ? -7.743 -4.617 15.615 1.00 97.81 65 THR A CA 1
ATOM 457 C C . THR A 1 65 ? -8.800 -3.634 16.128 1.00 97.81 65 THR A C 1
ATOM 459 O O . THR A 1 65 ? -9.370 -3.824 17.205 1.00 97.81 65 THR A O 1
ATOM 462 N N . LEU A 1 66 ? -9.068 -2.558 15.383 1.00 97.56 66 LEU A N 1
ATOM 463 C CA . LEU A 1 66 ? -10.092 -1.580 15.751 1.00 97.56 66 LEU A CA 1
ATOM 464 C C . LEU A 1 66 ? -11.492 -2.204 15.712 1.00 97.56 66 LEU A C 1
ATOM 466 O O . LEU A 1 66 ? -12.274 -1.972 16.634 1.00 97.56 66 LEU A O 1
ATOM 470 N N . ASP A 1 67 ? -11.785 -3.037 14.716 1.00 97.00 67 ASP A N 1
ATOM 471 C CA . ASP A 1 67 ? -13.056 -3.756 14.607 1.00 97.00 67 ASP A CA 1
ATOM 472 C C . ASP A 1 67 ? -13.258 -4.737 15.773 1.00 97.00 67 ASP A C 1
ATOM 474 O O . ASP A 1 67 ? -14.349 -4.808 16.350 1.00 97.00 67 ASP A O 1
ATOM 478 N N . GLU A 1 68 ? -12.203 -5.429 16.217 1.00 97.94 68 GLU A N 1
ATOM 479 C CA . GLU A 1 68 ? -12.256 -6.277 17.414 1.00 97.94 68 GLU A CA 1
ATOM 480 C C . GLU A 1 68 ? -12.577 -5.456 18.679 1.00 97.94 68 GLU A C 1
ATOM 482 O O . GLU A 1 68 ? -13.446 -5.823 19.483 1.00 97.94 68 GLU A O 1
ATOM 487 N N . LEU A 1 69 ? -11.939 -4.296 18.853 1.00 97.31 69 LEU A N 1
ATOM 488 C CA . LEU A 1 69 ? -12.198 -3.403 19.987 1.00 97.31 69 LEU A CA 1
ATOM 489 C C . LEU A 1 69 ? -13.617 -2.810 19.966 1.00 97.31 69 LEU A C 1
ATOM 491 O O . LEU A 1 69 ? -14.218 -2.616 21.029 1.00 97.31 69 LEU A O 1
ATOM 495 N N . ILE A 1 70 ? -14.170 -2.549 18.780 1.00 97.12 70 ILE A N 1
ATOM 496 C CA . ILE A 1 70 ? -15.565 -2.123 18.614 1.00 97.12 70 ILE A CA 1
ATOM 497 C C . ILE A 1 70 ? -16.508 -3.274 18.979 1.00 97.12 70 ILE A C 1
ATOM 499 O O . ILE A 1 70 ? -17.441 -3.080 19.762 1.00 97.12 70 ILE A O 1
ATOM 503 N N . SER A 1 71 ? -16.260 -4.481 18.462 1.00 96.94 71 SER A N 1
ATOM 504 C CA . SER A 1 71 ? -17.113 -5.653 18.709 1.00 96.94 71 SER A CA 1
ATOM 505 C C . SER A 1 71 ? -17.168 -6.036 20.194 1.00 96.94 71 SER A C 1
ATOM 507 O O . SER A 1 71 ? -18.231 -6.373 20.717 1.00 96.94 71 SER A O 1
ATOM 509 N N . SER A 1 72 ? -16.048 -5.873 20.906 1.00 97.06 72 SER A N 1
ATOM 510 C CA . SER A 1 72 ? -15.941 -6.066 22.357 1.00 97.06 72 SER A CA 1
ATOM 511 C C . SER A 1 72 ? -16.471 -4.886 23.188 1.00 97.06 72 SER A C 1
ATOM 513 O O . SER A 1 72 ? -16.372 -4.908 24.416 1.00 97.06 72 SER A O 1
ATOM 515 N N . ARG A 1 73 ? -17.055 -3.863 22.541 1.00 95.50 73 ARG A N 1
ATOM 516 C CA . ARG A 1 73 ? -17.587 -2.627 23.146 1.00 95.50 73 ARG A CA 1
ATOM 517 C C . ARG A 1 73 ? -16.578 -1.861 24.008 1.00 95.50 73 ARG A C 1
ATOM 519 O O . ARG A 1 73 ? -16.966 -1.173 24.950 1.00 95.50 73 ARG A O 1
ATOM 526 N N . ARG A 1 74 ? -15.284 -1.970 23.695 1.00 95.25 74 ARG A N 1
ATOM 527 C CA . ARG A 1 74 ? -14.212 -1.249 24.401 1.00 95.25 74 ARG A CA 1
ATOM 528 C C . ARG A 1 74 ? -13.980 0.152 23.850 1.00 95.25 74 ARG A C 1
ATOM 530 O O . ARG A 1 74 ? -13.565 1.027 24.603 1.00 95.25 74 ARG A O 1
ATOM 537 N N . ILE A 1 75 ? -14.244 0.359 22.560 1.00 96.00 75 ILE A N 1
ATOM 538 C CA . ILE A 1 75 ? -14.134 1.664 21.899 1.00 96.00 75 ILE A CA 1
ATOM 539 C C . ILE A 1 75 ? -15.395 1.977 21.092 1.00 96.00 75 ILE A C 1
ATOM 541 O O . ILE A 1 75 ? -16.076 1.079 20.598 1.00 96.00 75 ILE A O 1
ATOM 545 N N . GLU A 1 76 ? -15.695 3.265 20.940 1.00 95.44 76 GLU A N 1
ATOM 546 C CA . GLU A 1 76 ? -16.770 3.738 20.069 1.00 95.44 76 GLU A CA 1
ATOM 547 C C . GLU A 1 76 ? -16.303 3.773 18.599 1.00 95.44 76 GLU A C 1
ATOM 549 O O . GLU A 1 76 ? -15.163 4.179 18.339 1.00 95.44 76 GLU A O 1
ATOM 554 N N . PRO A 1 77 ? -17.170 3.458 17.616 1.00 94.88 77 PRO A N 1
ATOM 555 C CA . PRO A 1 77 ? -16.833 3.559 16.193 1.00 94.88 77 PRO A CA 1
ATOM 556 C C . PRO A 1 77 ? -16.262 4.924 15.776 1.00 94.88 77 PRO A C 1
ATOM 558 O O . PRO A 1 77 ? -15.326 4.996 14.981 1.00 94.88 77 PRO A O 1
ATOM 561 N N . GLN A 1 78 ? -16.760 6.021 16.359 1.00 94.38 78 GLN A N 1
ATOM 562 C CA . GLN A 1 78 ? -16.247 7.362 16.067 1.00 94.38 78 GLN A CA 1
ATOM 563 C C . GLN A 1 78 ? -14.779 7.541 16.473 1.00 94.38 78 GLN A C 1
ATOM 565 O O . GLN A 1 78 ? -14.049 8.309 15.845 1.00 94.38 78 GLN A O 1
ATOM 570 N N . LEU A 1 79 ? -14.332 6.870 17.538 1.00 95.00 79 LEU A N 1
ATOM 571 C CA . LEU A 1 79 ? -12.936 6.920 17.961 1.00 95.00 79 LEU A CA 1
ATOM 572 C C . LEU A 1 79 ? -12.047 6.159 16.974 1.00 95.00 79 LEU A C 1
ATOM 574 O O . LEU A 1 79 ? -11.022 6.693 16.559 1.00 95.00 79 LEU A O 1
ATOM 578 N N . ALA A 1 80 ? -12.466 4.969 16.540 1.00 95.31 80 ALA A N 1
ATOM 579 C CA . ALA A 1 80 ? -11.741 4.186 15.540 1.00 95.31 80 ALA A CA 1
ATOM 580 C C . ALA A 1 80 ? -11.557 4.958 14.222 1.00 95.31 80 ALA A C 1
ATOM 582 O O . ALA A 1 80 ? -10.453 5.003 13.682 1.00 95.31 80 ALA A O 1
ATOM 583 N N . MET A 1 81 ? -12.596 5.663 13.758 1.00 93.94 81 MET A N 1
ATOM 584 C CA . MET A 1 81 ? -12.491 6.534 12.581 1.00 93.94 81 MET A CA 1
ATOM 585 C C . MET A 1 81 ? -11.415 7.616 12.747 1.00 93.94 81 MET A C 1
ATOM 587 O O . MET A 1 81 ? -10.625 7.845 11.833 1.00 93.94 81 MET A O 1
ATOM 591 N N . ARG A 1 82 ? -11.340 8.260 13.921 1.00 94.38 82 ARG A N 1
ATOM 592 C CA . ARG A 1 82 ? -10.301 9.264 14.212 1.00 94.38 82 ARG A CA 1
ATOM 593 C C . ARG A 1 82 ? -8.902 8.648 14.239 1.00 94.38 82 ARG A C 1
ATOM 595 O O . ARG A 1 82 ? -7.953 9.295 13.799 1.00 94.38 82 ARG A O 1
ATOM 602 N N . VAL A 1 83 ? -8.756 7.415 14.726 1.00 95.88 83 VAL A N 1
ATOM 603 C CA . VAL A 1 83 ? -7.475 6.689 14.697 1.00 95.88 83 VAL A CA 1
ATOM 604 C C . VAL A 1 83 ? -7.044 6.413 13.255 1.00 95.88 83 VAL A C 1
ATOM 606 O O . VAL A 1 83 ? -5.901 6.702 12.909 1.00 95.88 83 VAL A O 1
ATOM 609 N N . MET A 1 84 ? -7.953 5.954 12.391 1.00 94.75 84 MET A N 1
ATOM 610 C CA . MET A 1 84 ? -7.651 5.722 10.971 1.00 94.75 84 MET A CA 1
ATOM 611 C C . MET A 1 84 ? -7.278 7.012 10.232 1.00 94.75 84 MET A C 1
ATOM 613 O O . MET A 1 84 ? -6.313 7.027 9.474 1.00 94.75 84 MET A O 1
ATOM 617 N N . GLN A 1 85 ? -7.965 8.122 10.514 1.00 92.75 85 GLN A N 1
ATOM 618 C CA . GLN A 1 85 ? -7.596 9.433 9.967 1.00 92.75 85 GLN A CA 1
ATOM 619 C C . GLN A 1 85 ? -6.191 9.867 10.408 1.00 92.75 85 GLN A C 1
ATOM 621 O O . GLN A 1 85 ? -5.423 10.391 9.604 1.00 92.75 85 GLN A O 1
ATOM 626 N N . ASN A 1 86 ? -5.827 9.629 11.672 1.00 93.06 86 ASN A N 1
ATOM 627 C CA . ASN A 1 86 ? -4.468 9.886 12.151 1.00 93.06 86 ASN A CA 1
ATOM 628 C C . ASN A 1 86 ? -3.445 8.972 11.468 1.00 93.06 86 ASN A C 1
ATOM 630 O O . ASN A 1 86 ? -2.347 9.420 11.142 1.00 93.06 86 ASN A O 1
ATOM 634 N N . PHE A 1 87 ? -3.785 7.708 11.225 1.00 94.94 87 PHE A N 1
ATOM 635 C CA . PHE A 1 87 ? -2.922 6.797 10.482 1.00 94.94 87 PHE A CA 1
ATOM 636 C C . PHE A 1 87 ? -2.621 7.334 9.074 1.00 94.94 87 PHE A C 1
ATOM 638 O O . PHE A 1 87 ? -1.445 7.436 8.722 1.00 94.94 87 PHE A O 1
ATOM 645 N N . ASP A 1 88 ? -3.640 7.766 8.321 1.00 91.50 88 ASP A N 1
ATOM 646 C CA . ASP A 1 88 ? -3.460 8.292 6.958 1.00 91.50 88 ASP A CA 1
ATOM 647 C C . ASP A 1 88 ? -2.544 9.527 6.921 1.00 91.50 88 ASP A C 1
ATOM 649 O O . ASP A 1 88 ? -1.720 9.678 6.017 1.00 91.50 88 ASP A O 1
ATOM 653 N N 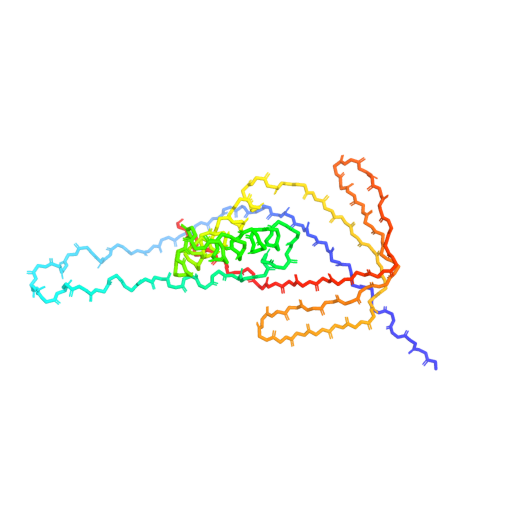. GLN A 1 89 ? -2.648 10.391 7.936 1.00 87.62 89 GLN A N 1
ATOM 654 C CA . GLN A 1 89 ? -1.802 11.577 8.095 1.00 87.62 89 GLN A CA 1
ATOM 655 C C . GLN A 1 89 ? -0.333 11.219 8.324 1.00 87.62 89 GLN A C 1
ATOM 657 O O . GLN A 1 89 ? 0.571 11.794 7.712 1.00 87.62 89 GLN A O 1
ATOM 662 N N . ASN A 1 90 ? -0.088 10.276 9.232 1.00 91.00 90 ASN A N 1
ATOM 663 C CA . ASN A 1 90 ? 1.253 10.007 9.733 1.00 91.00 90 ASN A CA 1
ATOM 664 C C . ASN A 1 90 ? 2.046 9.079 8.813 1.00 91.00 90 ASN A C 1
ATOM 666 O O . ASN A 1 90 ? 3.244 9.290 8.629 1.00 91.00 90 ASN A O 1
ATOM 670 N N . ILE A 1 91 ? 1.407 8.080 8.198 1.00 90.94 91 ILE A N 1
ATOM 671 C CA . ILE A 1 91 ? 2.119 7.090 7.383 1.00 90.94 91 ILE A CA 1
ATOM 672 C C . ILE A 1 91 ? 2.819 7.737 6.182 1.00 90.94 91 ILE A C 1
ATOM 674 O O . ILE A 1 91 ? 3.995 7.474 5.939 1.00 90.94 91 ILE A O 1
ATOM 678 N N . ALA A 1 92 ? 2.146 8.654 5.481 1.00 85.75 92 ALA A N 1
ATOM 679 C CA . ALA A 1 92 ? 2.722 9.349 4.334 1.00 85.75 92 ALA A CA 1
ATOM 680 C C . ALA A 1 92 ? 3.907 10.244 4.740 1.00 85.75 92 ALA A C 1
ATOM 682 O O . ALA A 1 92 ? 4.935 10.263 4.060 1.00 85.75 92 ALA A O 1
ATOM 683 N N . ALA A 1 93 ? 3.787 10.947 5.872 1.00 87.25 93 ALA A N 1
ATOM 684 C CA . ALA A 1 93 ? 4.846 11.803 6.400 1.00 87.25 93 ALA A CA 1
ATOM 685 C C . ALA A 1 93 ? 6.085 10.992 6.812 1.00 87.25 93 ALA A C 1
ATOM 687 O O . ALA A 1 93 ? 7.202 11.309 6.399 1.00 87.25 93 ALA A O 1
ATOM 688 N N . VAL A 1 94 ? 5.886 9.908 7.568 1.00 91.88 94 VAL A N 1
ATOM 689 C CA . VAL A 1 94 ? 6.970 9.037 8.041 1.00 91.88 94 VAL A CA 1
ATOM 690 C C . VAL A 1 94 ? 7.682 8.359 6.872 1.00 91.88 94 VAL A C 1
ATOM 692 O O . VAL A 1 94 ? 8.912 8.308 6.869 1.00 91.88 94 VAL A O 1
ATOM 695 N N . LEU A 1 95 ? 6.945 7.884 5.861 1.00 89.88 95 LEU A N 1
ATOM 696 C CA . LEU A 1 95 ? 7.545 7.279 4.669 1.00 89.88 95 LEU A CA 1
ATOM 697 C C . LEU A 1 95 ? 8.432 8.277 3.912 1.00 89.88 95 LEU A C 1
ATOM 699 O O . LEU A 1 95 ? 9.563 7.937 3.576 1.00 89.88 95 LEU A O 1
ATOM 703 N N . GLY A 1 96 ? 7.978 9.516 3.700 1.00 86.94 96 GLY A N 1
ATOM 704 C CA . GLY A 1 96 ? 8.785 10.536 3.016 1.00 86.94 96 GLY A CA 1
ATOM 705 C C . GLY A 1 96 ? 10.028 10.976 3.805 1.00 86.94 96 GLY A C 1
ATOM 706 O O . GLY A 1 96 ? 11.103 11.206 3.237 1.00 86.94 96 GLY A O 1
ATOM 707 N N . GLU A 1 97 ? 9.911 11.082 5.130 1.00 90.00 97 GLU A N 1
ATOM 708 C CA . GLU A 1 97 ? 11.009 11.542 5.979 1.00 90.00 97 GLU A CA 1
ATOM 709 C C . GLU A 1 97 ? 12.042 10.439 6.242 1.00 90.00 97 GLU A C 1
ATOM 711 O O . GLU A 1 97 ? 13.239 10.658 6.040 1.00 90.00 97 GLU A O 1
ATOM 716 N N . LYS A 1 98 ? 11.592 9.260 6.688 1.00 92.12 98 LYS A N 1
ATOM 717 C CA . LYS A 1 98 ? 12.461 8.216 7.249 1.00 92.12 98 LYS A CA 1
ATOM 718 C C . LYS A 1 98 ? 12.940 7.195 6.221 1.00 92.12 98 LYS A C 1
ATOM 720 O O . LYS A 1 98 ? 14.019 6.637 6.403 1.00 92.12 98 LYS A O 1
ATOM 725 N N . VAL A 1 99 ? 12.186 6.942 5.148 1.00 91.31 99 VAL A N 1
ATOM 726 C CA . VAL A 1 99 ? 12.560 5.927 4.150 1.00 91.31 99 VAL A CA 1
ATOM 727 C C . VAL A 1 99 ? 13.369 6.576 3.031 1.00 91.31 99 VAL A C 1
ATOM 729 O O . VAL A 1 99 ? 12.872 7.421 2.293 1.00 91.31 99 VAL A O 1
ATOM 732 N N . LYS A 1 100 ? 14.642 6.184 2.910 1.00 91.00 100 LYS A N 1
ATOM 733 C CA . LYS A 1 100 ? 15.561 6.650 1.850 1.00 91.00 100 LYS A CA 1
ATOM 734 C C . LYS A 1 100 ? 15.976 5.551 0.877 1.00 91.00 100 LYS A C 1
ATOM 736 O O . LYS A 1 100 ? 16.638 5.840 -0.118 1.00 91.00 100 LYS A O 1
ATOM 741 N N . SER A 1 101 ? 15.583 4.311 1.160 1.00 89.31 101 SER A N 1
ATOM 742 C CA . SER A 1 101 ? 15.918 3.162 0.329 1.00 89.31 101 SER A CA 1
ATOM 743 C C . SER A 1 101 ? 15.338 3.308 -1.067 1.00 89.31 101 SER A C 1
ATOM 745 O O . SER A 1 101 ? 14.189 3.717 -1.244 1.00 89.31 101 SER A O 1
ATOM 747 N N . ARG A 1 102 ? 16.146 2.960 -2.067 1.00 91.06 102 ARG A N 1
ATOM 748 C CA . ARG A 1 102 ? 15.756 3.025 -3.478 1.00 91.06 102 ARG A CA 1
ATOM 749 C C . ARG A 1 102 ? 15.652 1.629 -4.061 1.00 91.06 102 ARG A C 1
ATOM 751 O O . ARG A 1 102 ? 16.451 0.745 -3.753 1.00 91.06 102 ARG A O 1
ATOM 758 N N . LEU A 1 103 ? 14.694 1.457 -4.960 1.00 94.50 103 LEU A N 1
ATOM 759 C CA . LEU A 1 103 ? 14.427 0.194 -5.628 1.00 94.50 103 LEU A CA 1
ATOM 760 C C . LEU A 1 103 ? 14.225 0.443 -7.122 1.00 94.50 103 LEU A C 1
ATOM 762 O O . LEU A 1 103 ? 13.512 1.357 -7.522 1.00 94.50 103 LEU A O 1
ATOM 766 N N . ASN A 1 104 ? 14.877 -0.382 -7.936 1.00 94.88 104 ASN A N 1
ATOM 767 C CA . ASN A 1 104 ? 14.695 -0.425 -9.381 1.00 94.88 104 ASN A CA 1
ATOM 768 C C . ASN A 1 104 ? 13.912 -1.683 -9.738 1.00 94.88 104 ASN A C 1
ATOM 770 O O . ASN A 1 104 ? 14.116 -2.725 -9.119 1.00 94.88 104 ASN A O 1
ATOM 774 N N . PHE A 1 105 ? 13.060 -1.627 -10.757 1.00 96.56 105 PHE A N 1
ATOM 775 C CA . PHE A 1 105 ? 12.357 -2.816 -11.226 1.00 96.56 105 PHE A CA 1
ATOM 776 C C . PHE A 1 105 ? 12.271 -2.880 -12.745 1.00 96.56 105 PHE A C 1
ATOM 778 O O . PHE A 1 105 ? 12.318 -1.862 -13.435 1.00 96.56 105 PHE A O 1
ATOM 785 N N . LYS A 1 106 ? 12.166 -4.103 -13.263 1.00 95.75 106 LYS A N 1
ATOM 786 C CA . LYS A 1 106 ? 11.926 -4.400 -14.678 1.00 95.75 106 LYS A CA 1
ATOM 787 C C . LYS A 1 106 ? 10.887 -5.505 -14.782 1.00 95.75 106 LYS A C 1
ATOM 789 O O . LYS A 1 106 ? 10.919 -6.428 -13.979 1.00 95.75 106 LYS A O 1
ATOM 794 N N . GLY A 1 107 ? 9.996 -5.418 -15.757 1.00 96.75 107 GLY A N 1
ATOM 795 C CA . GLY A 1 107 ? 8.970 -6.427 -16.011 1.00 96.75 107 GLY A CA 1
ATOM 796 C C . GLY A 1 107 ? 8.153 -6.083 -17.251 1.00 96.75 107 GLY A C 1
ATOM 797 O O . GLY A 1 107 ? 8.415 -5.079 -17.918 1.00 96.75 107 GLY A O 1
ATOM 798 N N . HIS A 1 108 ? 7.156 -6.907 -17.549 1.00 96.94 108 HIS A N 1
ATOM 799 C CA . HIS A 1 108 ? 6.265 -6.738 -18.690 1.00 96.94 108 HIS A CA 1
ATOM 800 C C . HIS A 1 108 ? 4.945 -6.105 -18.254 1.00 96.94 108 HIS A C 1
ATOM 802 O O . HIS A 1 108 ? 4.220 -6.667 -17.436 1.00 96.94 108 HIS A O 1
ATOM 808 N N . LEU A 1 109 ? 4.611 -4.933 -18.794 1.00 97.62 109 LEU A N 1
ATOM 809 C CA . LEU A 1 109 ? 3.318 -4.303 -18.530 1.00 97.62 109 LEU A CA 1
ATOM 810 C C . LEU A 1 109 ? 2.188 -5.148 -19.141 1.00 97.62 109 LEU A C 1
ATOM 812 O O . LEU A 1 109 ? 2.198 -5.419 -20.336 1.00 97.62 109 LEU A O 1
ATOM 816 N N . ASP A 1 110 ? 1.218 -5.540 -18.317 1.00 97.00 110 ASP A N 1
ATOM 817 C CA . ASP A 1 110 ? 0.031 -6.302 -18.723 1.00 97.00 110 ASP A CA 1
ATOM 818 C C . ASP A 1 110 ? -1.125 -5.349 -19.051 1.00 97.00 110 ASP A C 1
ATOM 820 O O . ASP A 1 110 ? -1.625 -5.302 -20.169 1.00 97.00 110 ASP A O 1
ATOM 824 N N . THR A 1 111 ? -1.517 -4.528 -18.075 1.00 97.06 111 THR A N 1
ATOM 825 C CA . THR A 1 111 ? -2.595 -3.538 -18.220 1.00 97.06 111 THR A CA 1
ATOM 826 C C . THR A 1 111 ? -2.283 -2.290 -17.404 1.00 97.06 111 THR A C 1
ATOM 828 O O . THR A 1 111 ? -1.688 -2.400 -16.328 1.00 97.06 111 THR A O 1
ATOM 831 N N . TYR A 1 112 ? -2.755 -1.127 -17.851 1.00 97.25 112 TYR A N 1
ATOM 832 C CA . TYR A 1 112 ? -2.680 0.128 -17.104 1.00 97.25 112 TYR A CA 1
ATOM 833 C C . TYR A 1 112 ? -4.035 0.849 -17.083 1.00 97.25 112 TYR A C 1
ATOM 835 O O . TYR A 1 112 ? -4.870 0.651 -17.965 1.00 97.25 112 TYR A O 1
ATOM 843 N N . ARG A 1 113 ? -4.258 1.682 -16.065 1.00 96.94 113 ARG A N 1
ATOM 844 C CA . ARG A 1 113 ? -5.429 2.558 -15.939 1.00 96.94 113 ARG A CA 1
ATOM 845 C C . ARG A 1 113 ? -5.031 3.848 -15.243 1.00 96.94 113 ARG A C 1
ATOM 847 O O . ARG A 1 113 ? -4.327 3.798 -14.238 1.00 96.94 113 ARG A O 1
ATOM 854 N N . PHE A 1 114 ? -5.545 4.959 -15.745 1.00 95.69 114 PHE A N 1
ATOM 855 C CA . PHE A 1 114 ? -5.518 6.245 -15.065 1.00 95.69 114 PHE A CA 1
ATOM 856 C C . PHE A 1 114 ? -6.953 6.737 -14.891 1.00 95.69 114 PHE A C 1
ATOM 858 O O . PHE A 1 114 ? -7.688 6.816 -15.874 1.00 95.69 114 PHE A O 1
ATOM 865 N N . CYS A 1 115 ? -7.360 6.996 -13.652 1.00 89.88 115 CYS A N 1
ATOM 866 C CA . CYS A 1 115 ? -8.667 7.557 -13.306 1.00 89.88 115 CYS A CA 1
ATOM 867 C C . CYS A 1 115 ? -8.530 8.294 -11.976 1.00 89.88 115 CYS A C 1
ATOM 869 O O . CYS A 1 115 ? -7.828 7.800 -11.096 1.00 89.88 115 CYS A O 1
ATOM 871 N N . ASP A 1 116 ? -9.175 9.451 -11.843 1.00 89.56 116 ASP A N 1
ATOM 872 C CA . ASP A 1 116 ? -9.200 10.248 -10.607 1.00 89.56 116 ASP A CA 1
ATOM 873 C C . ASP A 1 116 ? -7.805 10.504 -10.017 1.00 89.56 116 ASP A C 1
ATOM 875 O O . ASP A 1 116 ? -7.572 10.340 -8.825 1.00 89.56 116 ASP A O 1
ATOM 879 N N . GLU A 1 117 ? -6.844 10.853 -10.880 1.00 89.25 117 GLU A N 1
ATOM 880 C CA . GLU A 1 117 ? -5.445 11.120 -10.500 1.00 89.25 117 GLU A CA 1
ATOM 881 C C . GLU A 1 117 ? -4.690 9.909 -9.914 1.00 89.25 117 GLU A C 1
ATOM 883 O O . GLU A 1 117 ? -3.555 10.040 -9.442 1.00 89.25 117 GLU A O 1
ATOM 888 N N . VAL A 1 118 ? -5.270 8.709 -10.017 1.00 92.00 118 VAL A N 1
ATOM 889 C CA . VAL A 1 118 ? -4.673 7.447 -9.578 1.00 92.00 118 VAL A CA 1
ATOM 890 C C . VAL A 1 118 ? -4.247 6.611 -10.778 1.00 92.00 118 VAL A C 1
ATOM 892 O O . VAL A 1 118 ? -5.043 6.237 -11.645 1.00 92.00 118 VAL A O 1
ATOM 895 N N . TRP A 1 119 ? -2.969 6.247 -10.792 1.00 95.56 119 TRP A N 1
ATOM 896 C CA . TRP A 1 119 ? -2.415 5.262 -11.707 1.00 95.56 119 TRP A CA 1
ATOM 897 C C . TRP A 1 119 ? -2.510 3.862 -11.117 1.00 95.56 119 TRP A C 1
ATOM 899 O O . TRP A 1 119 ? -2.150 3.627 -9.966 1.00 95.56 119 TRP A O 1
ATOM 909 N N . THR A 1 120 ? -2.955 2.904 -11.925 1.00 96.19 120 THR A N 1
ATOM 910 C CA . THR A 1 120 ? -2.890 1.476 -11.611 1.00 96.19 120 THR A CA 1
ATOM 911 C C . THR A 1 120 ? -2.187 0.734 -12.736 1.00 96.19 120 THR A C 1
ATOM 913 O O . THR A 1 120 ? -2.654 0.759 -13.873 1.00 96.19 120 THR A O 1
ATOM 916 N N . PHE A 1 121 ? -1.118 0.015 -12.408 1.00 97.75 121 PHE A N 1
ATOM 917 C CA . PHE A 1 121 ? -0.387 -0.849 -13.330 1.00 97.75 121 PHE A CA 1
ATOM 918 C C . PHE A 1 121 ? -0.458 -2.293 -12.855 1.00 97.75 121 PHE A C 1
ATOM 920 O O . PHE A 1 121 ? -0.317 -2.568 -11.664 1.00 97.75 121 PHE A O 1
ATOM 927 N N . ILE A 1 122 ? -0.642 -3.216 -13.790 1.00 97.50 122 ILE A N 1
ATOM 928 C CA . ILE A 1 122 ? -0.438 -4.645 -13.570 1.00 97.50 122 ILE A CA 1
ATOM 929 C C . ILE A 1 122 ? 0.770 -5.051 -14.399 1.00 97.50 122 ILE A C 1
ATOM 931 O O . ILE A 1 122 ? 0.769 -4.857 -15.612 1.00 97.50 122 ILE A O 1
ATOM 935 N N . ILE A 1 123 ? 1.798 -5.584 -13.748 1.00 97.81 123 ILE A N 1
ATOM 936 C CA . ILE A 1 123 ? 3.071 -5.949 -14.372 1.00 97.81 123 ILE A CA 1
ATOM 937 C C . ILE A 1 123 ? 3.323 -7.436 -14.116 1.00 97.81 123 ILE A C 1
ATOM 939 O O . ILE A 1 123 ? 3.070 -7.922 -13.014 1.00 97.81 123 ILE A O 1
ATOM 943 N N . LYS A 1 124 ? 3.781 -8.155 -15.138 1.00 97.62 124 LYS A N 1
ATOM 944 C CA . LYS A 1 124 ? 4.142 -9.576 -15.116 1.00 97.62 124 LYS A CA 1
ATOM 945 C C . LYS A 1 124 ? 5.657 -9.755 -15.159 1.00 97.62 124 LYS A C 1
ATOM 947 O O . LYS A 1 124 ? 6.357 -8.894 -15.693 1.00 97.62 124 LYS A O 1
ATOM 952 N N . ASP A 1 125 ? 6.136 -10.869 -14.611 1.00 97.19 125 ASP A N 1
ATOM 953 C CA . ASP A 1 125 ? 7.556 -11.246 -14.581 1.00 97.19 125 ASP A CA 1
ATOM 954 C C . ASP A 1 125 ? 8.453 -10.107 -14.078 1.00 97.19 125 ASP A C 1
ATOM 956 O O . ASP A 1 125 ? 9.401 -9.669 -14.736 1.00 97.19 125 ASP A O 1
ATOM 960 N N . VAL A 1 126 ? 8.113 -9.580 -12.902 1.00 97.31 126 VAL A N 1
ATOM 961 C CA . VAL A 1 126 ? 8.799 -8.429 -12.324 1.00 97.31 126 VAL A CA 1
ATOM 962 C C . VAL A 1 126 ? 10.033 -8.883 -11.567 1.00 97.31 126 VAL A C 1
ATOM 964 O O . VAL A 1 126 ? 9.988 -9.785 -10.736 1.00 97.31 126 VAL A O 1
ATOM 967 N N . THR A 1 127 ? 11.142 -8.210 -11.834 1.00 97.06 127 THR A N 1
ATOM 968 C CA . THR A 1 127 ? 12.384 -8.313 -11.083 1.00 97.06 127 THR A CA 1
ATOM 969 C C . THR A 1 127 ? 12.640 -6.992 -10.379 1.00 97.06 127 THR A C 1
ATOM 971 O O . THR A 1 127 ? 12.853 -5.973 -11.037 1.00 97.06 127 THR A O 1
ATOM 974 N N . PHE A 1 128 ? 12.651 -7.020 -9.054 1.00 95.62 128 PHE A N 1
ATOM 975 C CA . PHE A 1 128 ? 13.025 -5.915 -8.186 1.00 95.62 128 PHE A CA 1
ATOM 976 C C . PHE A 1 128 ? 14.493 -6.024 -7.811 1.00 95.62 128 PHE A C 1
ATOM 978 O O . PHE A 1 128 ? 14.962 -7.104 -7.477 1.00 95.62 128 PHE A O 1
ATOM 985 N N . LYS A 1 129 ? 15.214 -4.907 -7.834 1.00 95.31 129 LYS A N 1
ATOM 986 C CA . LYS A 1 129 ? 16.592 -4.798 -7.367 1.00 95.31 129 LYS A CA 1
ATOM 987 C C . LYS A 1 129 ? 16.692 -3.657 -6.366 1.00 95.31 129 LYS A C 1
ATOM 989 O O . LYS A 1 129 ? 16.471 -2.497 -6.723 1.00 95.31 129 LYS A O 1
ATOM 994 N N . MET A 1 130 ? 17.052 -3.987 -5.132 1.00 92.81 130 MET A N 1
ATOM 995 C CA . MET A 1 130 ? 17.345 -2.995 -4.106 1.00 92.81 130 MET A CA 1
ATOM 996 C C . MET A 1 130 ? 18.657 -2.294 -4.457 1.00 92.81 130 MET A C 1
ATOM 998 O O . MET A 1 130 ? 19.667 -2.949 -4.718 1.00 92.81 130 MET A O 1
ATOM 1002 N N . VAL A 1 131 ? 18.649 -0.964 -4.497 1.00 91.06 131 VAL A N 1
ATOM 1003 C CA . VAL A 1 131 ? 19.832 -0.187 -4.898 1.00 91.06 131 VAL A CA 1
ATOM 1004 C C . VAL A 1 131 ? 20.935 -0.302 -3.849 1.00 91.06 131 VAL A C 1
ATOM 1006 O O . VAL A 1 131 ? 22.098 -0.434 -4.215 1.00 91.06 131 VAL A O 1
ATOM 1009 N N . ASP A 1 132 ? 20.564 -0.309 -2.569 1.00 88.75 132 ASP A N 1
ATOM 1010 C CA . ASP A 1 132 ? 21.527 -0.224 -1.469 1.00 88.75 132 ASP A CA 1
ATOM 1011 C C . ASP A 1 132 ? 22.177 -1.580 -1.150 1.00 88.75 132 ASP A C 1
ATOM 1013 O O . ASP A 1 132 ? 23.376 -1.650 -0.901 1.00 88.75 132 ASP A O 1
ATOM 1017 N N . THR A 1 133 ? 21.407 -2.674 -1.188 1.00 89.19 133 THR A N 1
ATOM 1018 C CA . THR A 1 133 ? 21.901 -4.025 -0.853 1.00 89.19 133 THR A CA 1
ATOM 1019 C C . THR A 1 133 ? 22.243 -4.868 -2.080 1.00 89.19 133 THR A C 1
ATOM 1021 O O . THR A 1 133 ? 22.846 -5.930 -1.951 1.00 89.19 133 THR A O 1
ATOM 1024 N N . GLY A 1 134 ? 21.821 -4.445 -3.276 1.00 88.44 134 GLY A N 1
ATOM 1025 C CA . GLY A 1 134 ? 21.954 -5.225 -4.507 1.00 88.44 134 GLY A CA 1
ATOM 1026 C C . GLY A 1 134 ? 21.075 -6.479 -4.566 1.00 88.44 134 GLY A C 1
ATOM 1027 O O . GLY A 1 134 ? 21.103 -7.164 -5.589 1.00 88.44 134 GLY A O 1
ATOM 1028 N N . GLN A 1 135 ? 20.295 -6.767 -3.516 1.00 93.19 135 GLN A N 1
ATOM 1029 C CA . GLN A 1 135 ? 19.394 -7.915 -3.461 1.00 93.19 135 GLN A CA 1
ATOM 1030 C C . GLN A 1 135 ? 18.342 -7.834 -4.559 1.00 93.19 135 GLN A C 1
ATOM 1032 O O . GLN A 1 135 ? 17.855 -6.750 -4.901 1.00 93.19 135 GLN A O 1
ATOM 1037 N N . GLN A 1 136 ? 18.008 -9.001 -5.102 1.00 94.38 136 GLN A N 1
ATOM 1038 C CA . GLN A 1 136 ? 17.079 -9.136 -6.204 1.00 94.38 136 GLN A CA 1
ATOM 1039 C C . GLN A 1 136 ? 15.935 -10.063 -5.811 1.00 94.38 136 GLN A C 1
ATOM 1041 O O . GLN A 1 136 ? 16.175 -11.186 -5.384 1.00 94.38 136 GLN A O 1
ATOM 1046 N N . GLU A 1 137 ? 14.710 -9.597 -6.024 1.00 95.44 137 GLU A N 1
ATOM 1047 C CA . GLU A 1 137 ? 13.482 -10.337 -5.743 1.00 95.44 137 GLU A CA 1
ATOM 1048 C C . GLU A 1 137 ? 12.652 -10.458 -7.019 1.00 95.44 137 GLU A C 1
ATOM 1050 O O . GLU A 1 137 ? 12.534 -9.498 -7.788 1.00 95.44 137 GLU A O 1
ATOM 1055 N N . ARG A 1 138 ? 12.077 -11.638 -7.265 1.00 96.19 138 ARG A N 1
ATOM 1056 C CA . ARG A 1 138 ? 11.240 -11.904 -8.443 1.00 96.19 138 ARG A CA 1
ATOM 1057 C C . ARG A 1 138 ? 9.792 -12.129 -8.023 1.00 96.19 138 ARG A C 1
ATOM 1059 O O . ARG A 1 138 ? 9.530 -12.831 -7.055 1.00 96.19 138 ARG A O 1
ATOM 1066 N N . ALA A 1 139 ? 8.863 -11.567 -8.788 1.00 96.75 139 ALA A N 1
ATOM 1067 C CA . ALA A 1 139 ? 7.433 -11.777 -8.621 1.00 96.75 139 ALA A CA 1
ATOM 1068 C C . ALA A 1 139 ? 6.759 -12.011 -9.977 1.00 96.75 139 ALA A C 1
ATOM 1070 O O . ALA A 1 139 ? 7.000 -11.277 -10.937 1.00 96.75 139 ALA A O 1
ATOM 1071 N N . ASP A 1 140 ? 5.869 -13.000 -10.046 1.00 97.62 140 ASP A N 1
ATOM 1072 C CA . ASP A 1 140 ? 5.177 -13.353 -11.291 1.00 97.62 140 ASP A CA 1
ATOM 1073 C C . ASP A 1 140 ? 4.203 -12.262 -11.735 1.00 97.62 140 ASP A C 1
ATOM 1075 O O . ASP A 1 140 ? 4.041 -12.004 -12.929 1.00 97.62 140 ASP A O 1
ATOM 1079 N N . ARG A 1 141 ? 3.547 -11.601 -10.773 1.00 96.62 141 ARG A N 1
ATOM 1080 C CA . ARG A 1 141 ? 2.563 -10.552 -11.033 1.00 96.62 141 ARG A CA 1
ATOM 1081 C C . ARG A 1 141 ? 2.514 -9.539 -9.898 1.00 96.62 141 ARG A C 1
ATOM 1083 O O . ARG A 1 141 ? 2.373 -9.909 -8.738 1.00 96.62 141 ARG A O 1
ATOM 1090 N N . VAL A 1 142 ? 2.556 -8.256 -10.243 1.00 97.50 142 VAL A N 1
ATOM 1091 C CA . VAL A 1 142 ? 2.519 -7.137 -9.293 1.00 97.50 142 VAL A CA 1
ATOM 1092 C C . VAL A 1 142 ? 1.464 -6.126 -9.719 1.00 97.50 142 VAL A C 1
ATOM 1094 O O . VAL A 1 142 ? 1.349 -5.796 -10.901 1.00 97.50 142 VAL A O 1
ATOM 1097 N N . LYS A 1 143 ? 0.715 -5.605 -8.743 1.00 96.75 143 LYS A N 1
ATOM 1098 C CA . LYS A 1 143 ? -0.150 -4.433 -8.903 1.00 96.75 143 LYS A CA 1
ATOM 1099 C C . LYS A 1 143 ? 0.526 -3.222 -8.265 1.00 96.75 143 LYS A C 1
ATOM 1101 O O . LYS A 1 143 ? 0.803 -3.242 -7.072 1.00 96.75 143 LYS A O 1
ATOM 1106 N N . ILE A 1 144 ? 0.743 -2.167 -9.043 1.00 95.94 144 ILE A N 1
ATOM 1107 C CA . ILE A 1 144 ? 1.242 -0.877 -8.555 1.00 95.94 144 ILE A CA 1
ATOM 1108 C C . ILE A 1 144 ? 0.085 0.114 -8.588 1.00 95.94 144 ILE A C 1
ATOM 1110 O O . ILE A 1 144 ? -0.533 0.292 -9.637 1.00 95.94 144 ILE A O 1
ATOM 1114 N N . VAL A 1 145 ? -0.202 0.746 -7.451 1.00 95.25 145 VAL A N 1
ATOM 1115 C CA . VAL A 1 145 ? -1.163 1.850 -7.339 1.00 95.25 145 VAL A CA 1
ATOM 1116 C C . VAL A 1 145 ? -0.396 3.086 -6.894 1.00 95.25 145 VAL A C 1
ATOM 1118 O O . VAL A 1 145 ? 0.290 3.040 -5.877 1.00 95.25 145 VAL A O 1
ATOM 1121 N N . ALA A 1 146 ? -0.484 4.165 -7.665 1.00 92.88 146 ALA A N 1
ATOM 1122 C CA . ALA A 1 146 ? 0.239 5.400 -7.402 1.00 92.88 146 ALA A CA 1
ATOM 1123 C C . ALA A 1 146 ? -0.707 6.597 -7.500 1.00 92.88 146 ALA A C 1
ATOM 1125 O O . ALA A 1 146 ? -1.381 6.777 -8.515 1.00 92.88 146 ALA A O 1
ATOM 1126 N N . CYS A 1 147 ? -0.733 7.416 -6.453 1.00 90.69 147 CYS A N 1
ATOM 1127 C CA . CYS A 1 147 ? -1.432 8.696 -6.449 1.00 90.69 147 CYS A CA 1
ATOM 1128 C C . CYS A 1 147 ? -0.447 9.823 -6.762 1.00 90.69 147 CYS A C 1
ATOM 1130 O O . CYS A 1 147 ? 0.732 9.731 -6.409 1.00 90.69 147 CYS A O 1
ATOM 1132 N N . GLN A 1 148 ? -0.923 10.902 -7.384 1.00 83.75 148 GLN A N 1
ATOM 1133 C CA . GLN A 1 148 ? -0.095 12.093 -7.560 1.00 83.75 148 GLN A CA 1
ATOM 1134 C C . GLN A 1 148 ? 0.274 12.704 -6.203 1.00 83.75 148 GLN A C 1
ATOM 1136 O O . GLN A 1 148 ? -0.579 12.883 -5.325 1.00 83.75 148 GLN A O 1
ATOM 1141 N N . SER A 1 149 ? 1.558 13.031 -6.045 1.00 76.25 149 SER A N 1
ATOM 1142 C CA . SER A 1 149 ? 2.020 13.870 -4.945 1.00 76.25 149 SER A CA 1
ATOM 1143 C C . SER A 1 149 ? 1.530 15.288 -5.202 1.00 76.25 149 SER A C 1
ATOM 1145 O O . SER A 1 149 ? 1.797 15.848 -6.261 1.00 76.25 149 SER A O 1
ATOM 1147 N N . LYS A 1 150 ? 0.813 15.871 -4.244 1.00 65.25 150 LYS A N 1
ATOM 1148 C CA . LYS A 1 150 ? 0.581 17.314 -4.242 1.00 65.25 150 LYS A CA 1
ATOM 1149 C C . LYS A 1 150 ? 1.857 17.933 -3.697 1.00 65.25 150 LYS A C 1
ATOM 1151 O O . LYS A 1 150 ? 2.155 17.748 -2.516 1.00 65.25 150 LYS A O 1
ATOM 1156 N N . ASP A 1 151 ? 2.635 18.584 -4.554 1.00 56.12 151 ASP A N 1
ATOM 1157 C CA . ASP A 1 151 ? 3.806 19.328 -4.103 1.00 56.12 151 ASP A CA 1
ATOM 1158 C C . ASP A 1 151 ? 3.371 20.287 -2.989 1.00 56.12 151 ASP A C 1
ATOM 1160 O O . ASP A 1 151 ? 2.376 21.008 -3.115 1.00 56.12 151 ASP A O 1
ATOM 1164 N N . LYS A 1 152 ? 4.074 20.256 -1.851 1.00 49.94 152 LYS A N 1
ATOM 1165 C CA . LYS A 1 152 ? 3.892 21.306 -0.848 1.00 49.94 152 LYS A CA 1
ATOM 1166 C C . LYS A 1 152 ? 4.328 22.612 -1.517 1.00 49.94 152 LYS A C 1
ATOM 1168 O O . LYS A 1 152 ? 5.440 22.629 -2.040 1.00 49.94 152 LYS A O 1
ATOM 1173 N N . PRO A 1 153 ? 3.512 23.684 -1.494 1.00 36.75 153 PRO A N 1
ATOM 1174 C CA . PRO A 1 153 ? 3.996 24.990 -1.908 1.00 36.75 153 PRO A CA 1
ATOM 1175 C C . PRO A 1 153 ? 5.216 25.322 -1.044 1.00 36.75 153 PRO A C 1
ATOM 1177 O O . PRO A 1 153 ? 5.149 25.279 0.189 1.00 36.75 153 PRO A O 1
ATOM 1180 N N . GLU A 1 154 ? 6.342 25.521 -1.718 1.00 39.00 154 GLU A N 1
ATOM 1181 C CA . GLU A 1 154 ? 7.636 25.845 -1.131 1.00 39.00 154 GLU A CA 1
ATOM 1182 C C . GLU A 1 154 ? 7.496 27.125 -0.289 1.00 39.00 154 GLU A C 1
ATOM 1184 O O . GLU A 1 154 ? 6.811 28.067 -0.693 1.00 39.00 154 GLU A O 1
ATOM 1189 N N . LYS A 1 155 ? 8.043 27.103 0.930 1.00 32.59 155 LYS A N 1
ATOM 1190 C CA . LYS A 1 155 ? 8.016 28.233 1.869 1.00 32.59 155 LYS A CA 1
ATOM 1191 C C . LYS A 1 155 ? 9.201 29.152 1.643 1.00 32.59 155 LYS A C 1
ATOM 1193 O O . LYS A 1 155 ? 10.304 28.598 1.453 1.00 32.59 155 LYS A O 1
#

Sequence (155 aa):
MSAVTSNTTITSTSAAATALDAVGSTAALVDTLQNPSAITTMANANQNFYELYRSTSIGQTLADTLDELISSRRIEPQLAMRVMQNFDQNIAAVLGEKVKSRLNFKGHLDTYRFCDEVWTFIIKDVTFKMVDTGQQERADRVKIVACQSKDKPEK

Radius of gyration: 23.07 Å; Cα contacts (8 Å, |Δi|>4): 125; chains: 1; bounding box: 40×61×64 Å

pLDDT: mean 73.24, std 28.72, range [24.27, 97.94]